Protein AF-A0A3B9Z6Q1-F1 (afdb_monomer_lite)

Structure (mmCIF, N/CA/C/O backbone):
data_AF-A0A3B9Z6Q1-F1
#
_entry.id   AF-A0A3B9Z6Q1-F1
#
loop_
_atom_site.group_PDB
_atom_site.id
_atom_site.type_symbol
_atom_site.label_atom_id
_atom_site.label_alt_id
_atom_site.label_comp_id
_atom_site.label_asym_id
_atom_site.label_entity_id
_atom_site.label_seq_id
_atom_site.pdbx_PDB_ins_code
_atom_site.Cartn_x
_atom_site.Cartn_y
_atom_site.Cartn_z
_atom_site.occupancy
_atom_site.B_iso_or_equiv
_atom_site.auth_seq_id
_atom_site.auth_comp_id
_atom_site.auth_asym_id
_atom_site.auth_atom_id
_atom_site.pdbx_PDB_model_num
ATOM 1 N N . TRP A 1 1 ? -3.497 1.641 17.034 1.00 82.25 1 TRP A N 1
ATOM 2 C CA . TRP A 1 1 ? -3.490 1.786 15.562 1.00 82.25 1 TRP A CA 1
ATOM 3 C C . TRP A 1 1 ? -3.398 0.404 14.930 1.00 82.25 1 TRP A C 1
ATOM 5 O O . TRP A 1 1 ? -2.643 -0.403 15.453 1.00 82.25 1 TRP A O 1
ATOM 15 N N . ALA A 1 2 ? -4.159 0.106 13.870 1.00 94.50 2 ALA A N 1
ATOM 16 C CA . ALA A 1 2 ? -4.336 -1.272 13.382 1.00 94.50 2 ALA A CA 1
ATOM 17 C C . ALA A 1 2 ? -3.038 -1.923 12.864 1.00 94.50 2 ALA A C 1
ATOM 19 O O . ALA A 1 2 ? -2.713 -3.032 13.273 1.00 94.50 2 ALA A O 1
ATOM 20 N N . ALA A 1 3 ? -2.250 -1.211 12.050 1.00 95.56 3 ALA A N 1
ATOM 21 C CA . ALA A 1 3 ? -0.968 -1.723 11.555 1.00 95.56 3 ALA A CA 1
ATOM 22 C C . ALA A 1 3 ? 0.043 -1.972 12.690 1.00 95.56 3 ALA A C 1
ATOM 24 O O . ALA A 1 3 ? 0.709 -3.001 12.718 1.00 95.56 3 ALA A O 1
ATOM 25 N N . GLN A 1 4 ? 0.121 -1.067 13.670 1.00 96.50 4 GLN A N 1
ATOM 26 C CA . GLN A 1 4 ? 0.993 -1.248 14.834 1.00 96.50 4 GLN A CA 1
ATOM 27 C C . GLN A 1 4 ? 0.557 -2.447 15.689 1.00 96.50 4 GLN A C 1
ATOM 29 O O . GLN A 1 4 ? 1.394 -3.254 16.079 1.00 96.50 4 GLN A O 1
ATOM 34 N N . ALA A 1 5 ? -0.750 -2.607 15.916 1.00 95.94 5 ALA A N 1
ATOM 35 C CA . ALA A 1 5 ? -1.289 -3.760 16.633 1.00 95.94 5 ALA A CA 1
ATOM 36 C C . ALA A 1 5 ? -0.986 -5.080 15.902 1.00 95.94 5 ALA A C 1
ATOM 38 O O . ALA A 1 5 ? -0.719 -6.087 16.549 1.00 95.94 5 ALA A O 1
ATOM 39 N N . ALA A 1 6 ? -0.967 -5.083 14.564 1.00 95.81 6 ALA A N 1
ATOM 40 C CA . ALA A 1 6 ? -0.550 -6.252 13.793 1.00 95.81 6 ALA A CA 1
ATOM 41 C C . ALA A 1 6 ? 0.927 -6.606 14.040 1.00 95.81 6 ALA A C 1
ATOM 43 O O . ALA A 1 6 ? 1.246 -7.779 14.215 1.00 95.81 6 ALA A O 1
ATOM 44 N N . ILE A 1 7 ? 1.822 -5.613 14.115 1.00 96.38 7 ILE A N 1
ATOM 45 C CA . ILE A 1 7 ? 3.237 -5.832 14.462 1.00 96.38 7 ILE A CA 1
ATOM 46 C C . ILE A 1 7 ? 3.376 -6.409 15.874 1.00 96.38 7 ILE A C 1
ATOM 48 O O . IL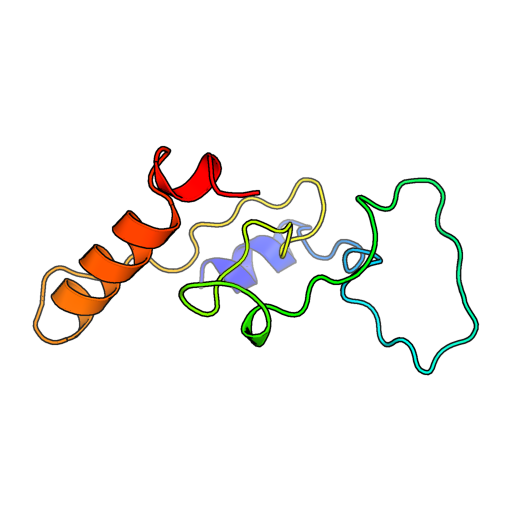E A 1 7 ? 4.066 -7.411 16.053 1.00 96.38 7 ILE A O 1
ATOM 52 N N . GLU A 1 8 ? 2.684 -5.826 16.855 1.00 96.00 8 GLU A N 1
ATOM 53 C CA . GLU A 1 8 ? 2.646 -6.324 18.240 1.00 96.00 8 GLU A CA 1
ATOM 54 C C . GLU A 1 8 ? 2.074 -7.753 18.319 1.00 96.00 8 GLU A C 1
ATOM 56 O O . GLU A 1 8 ? 2.513 -8.556 19.140 1.00 96.00 8 GLU A O 1
ATOM 61 N N . GLY A 1 9 ? 1.146 -8.093 17.419 1.00 94.62 9 GLY A N 1
ATOM 62 C CA . GLY A 1 9 ? 0.563 -9.425 17.249 1.00 94.62 9 GLY A CA 1
ATOM 63 C C . GLY A 1 9 ? 1.394 -10.411 16.418 1.00 94.62 9 GLY A C 1
ATOM 64 O O . GLY A 1 9 ? 0.931 -11.524 16.180 1.00 94.62 9 GLY A O 1
ATOM 65 N N . GLY A 1 10 ? 2.601 -10.038 15.975 1.00 93.50 10 GLY A N 1
ATOM 66 C CA . GLY A 1 10 ? 3.527 -10.944 15.288 1.00 93.50 10 GLY A CA 1
ATOM 67 C C . GLY A 1 10 ? 3.600 -10.812 13.763 1.00 93.50 10 GLY A C 1
ATOM 68 O O . GLY A 1 10 ? 4.262 -11.627 13.128 1.00 93.50 10 GLY A O 1
ATOM 69 N N . ALA A 1 11 ? 3.012 -9.776 13.154 1.00 92.75 11 ALA A N 1
ATOM 70 C CA . ALA A 1 11 ? 3.131 -9.503 11.713 1.00 92.75 11 ALA A CA 1
ATOM 71 C C . ALA A 1 11 ? 4.518 -8.970 11.274 1.00 92.75 11 ALA A C 1
ATOM 73 O O . ALA A 1 11 ? 4.676 -8.508 10.145 1.00 92.75 11 ALA A O 1
ATOM 74 N N . ASN A 1 12 ? 5.532 -9.027 12.144 1.00 89.94 12 ASN A N 1
ATOM 75 C CA . ASN A 1 12 ? 6.922 -8.675 11.837 1.00 89.94 12 ASN A CA 1
ATOM 76 C C . ASN A 1 12 ? 7.640 -9.826 11.104 1.00 89.94 12 ASN A C 1
ATOM 78 O O . ASN A 1 12 ? 8.597 -10.412 11.613 1.00 89.94 12 ASN A O 1
ATOM 82 N N . LEU A 1 13 ? 7.108 -10.203 9.942 1.00 92.44 13 LEU A N 1
ATOM 83 C CA . LEU A 1 13 ? 7.619 -11.289 9.106 1.00 92.44 13 LEU A CA 1
ATOM 84 C C . LEU A 1 13 ? 8.606 -10.766 8.055 1.00 92.44 13 LEU A C 1
ATOM 86 O O . LEU A 1 13 ? 8.750 -9.559 7.857 1.00 92.44 13 LEU A O 1
ATOM 90 N N . GLU A 1 14 ? 9.306 -11.679 7.378 1.00 91.38 14 GLU A N 1
ATOM 91 C CA . GLU A 1 14 ? 10.285 -11.290 6.364 1.00 91.38 14 GLU A CA 1
ATOM 92 C C 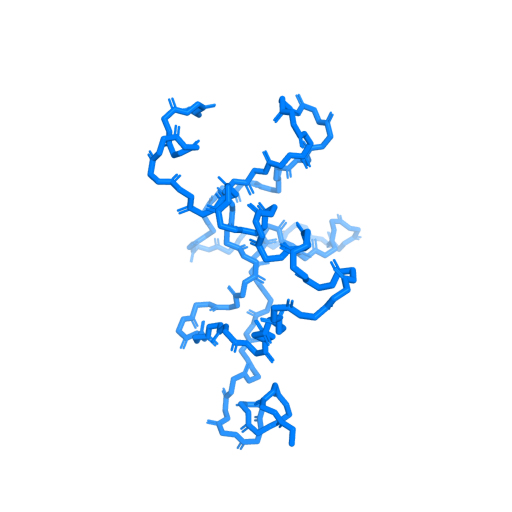. GLU A 1 14 ? 9.651 -10.484 5.222 1.00 91.38 14 GLU A C 1
ATOM 94 O O . GLU A 1 14 ? 8.576 -10.808 4.717 1.00 91.38 14 GLU A O 1
ATOM 99 N N . VAL A 1 15 ? 10.382 -9.470 4.751 1.00 91.06 15 VAL A N 1
ATOM 100 C CA . VAL A 1 15 ? 10.021 -8.728 3.537 1.00 91.06 15 VAL A CA 1
ATOM 101 C C . VAL A 1 15 ? 9.961 -9.703 2.351 1.00 91.06 15 VAL A C 1
ATOM 103 O O . VAL A 1 15 ? 10.924 -10.469 2.172 1.00 91.06 15 VAL A O 1
ATOM 106 N N . PRO A 1 16 ? 8.894 -9.676 1.524 1.00 90.50 16 PRO A N 1
ATOM 107 C CA . PRO A 1 16 ? 8.806 -10.489 0.315 1.00 90.50 16 PRO A CA 1
ATOM 108 C C . PRO A 1 16 ? 10.063 -10.346 -0.559 1.00 90.50 16 PRO A C 1
ATOM 110 O O . PRO A 1 16 ? 10.536 -9.222 -0.742 1.00 90.50 16 PRO A O 1
ATOM 113 N N . PRO A 1 17 ? 10.642 -11.439 -1.096 1.00 88.50 17 PRO A N 1
ATOM 114 C CA . PRO A 1 17 ? 11.947 -11.375 -1.757 1.00 88.50 17 PRO A CA 1
ATOM 115 C C . PRO A 1 17 ? 12.011 -10.400 -2.935 1.00 88.50 17 PRO A C 1
ATOM 117 O O . PRO A 1 17 ? 13.023 -9.727 -3.104 1.00 88.50 17 PRO A O 1
ATOM 120 N N . HIS A 1 18 ? 10.923 -10.268 -3.696 1.00 87.88 18 HIS A N 1
ATOM 121 C CA . HIS A 1 18 ? 10.801 -9.332 -4.816 1.00 87.88 18 HIS A CA 1
ATOM 122 C C . HIS A 1 18 ? 10.670 -7.858 -4.402 1.00 87.88 18 HIS A C 1
ATOM 124 O O . HIS A 1 18 ? 10.592 -7.005 -5.272 1.00 87.88 18 HIS A O 1
ATOM 130 N N . LEU A 1 19 ? 10.634 -7.534 -3.107 1.00 91.19 19 LEU A N 1
ATOM 131 C CA . LEU A 1 19 ? 10.636 -6.154 -2.594 1.00 91.19 19 LEU A CA 1
ATOM 132 C C . LEU A 1 19 ? 11.917 -5.809 -1.829 1.00 91.19 19 LEU A C 1
ATOM 134 O O . LEU A 1 19 ? 12.061 -4.691 -1.336 1.00 91.19 19 LEU A O 1
ATOM 138 N N . ARG A 1 20 ? 12.835 -6.769 -1.672 1.00 88.69 20 ARG A N 1
ATOM 139 C CA . ARG A 1 20 ? 14.117 -6.537 -1.000 1.00 88.69 20 ARG A CA 1
ATOM 140 C C . ARG A 1 20 ? 15.023 -5.704 -1.900 1.00 88.69 20 ARG A C 1
ATOM 142 O O . ARG A 1 20 ? 14.963 -5.814 -3.122 1.00 88.69 20 ARG A O 1
ATOM 149 N N . ASP A 1 21 ? 15.893 -4.916 -1.279 1.00 83.94 21 ASP A N 1
ATOM 150 C CA . ASP A 1 21 ? 16.889 -4.134 -2.005 1.00 83.94 21 ASP A CA 1
ATOM 151 C C . ASP A 1 21 ? 17.796 -5.048 -2.853 1.00 83.94 21 ASP A C 1
ATOM 153 O O . ASP A 1 21 ? 18.421 -5.987 -2.349 1.00 83.94 21 ASP A O 1
ATOM 157 N N . GLY A 1 22 ? 17.851 -4.759 -4.155 1.00 69.31 22 GLY A N 1
ATOM 158 C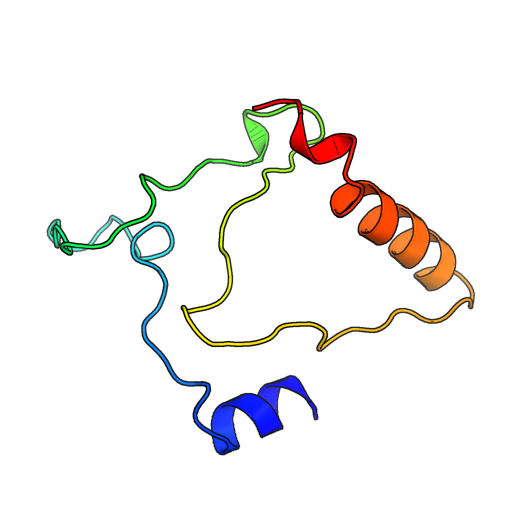 CA . GLY A 1 22 ? 18.657 -5.471 -5.144 1.00 69.31 22 GLY A CA 1
ATOM 159 C C . GLY A 1 22 ? 20.146 -5.118 -5.105 1.00 69.31 22 GLY A C 1
ATOM 160 O O . GLY A 1 22 ? 20.930 -5.736 -5.822 1.00 69.31 22 GLY A O 1
ATOM 161 N N . HIS A 1 23 ? 20.557 -4.148 -4.283 1.00 71.12 23 HIS A N 1
ATOM 162 C CA . HIS A 1 23 ? 21.965 -3.792 -4.086 1.00 71.12 23 HIS A CA 1
ATOM 163 C C . HIS A 1 23 ? 22.722 -4.751 -3.151 1.00 71.12 23 HIS A C 1
ATOM 165 O O . HIS A 1 23 ? 23.947 -4.673 -3.042 1.00 71.12 23 HIS A O 1
ATOM 171 N N . GLY A 1 24 ? 22.021 -5.680 -2.493 1.00 62.56 24 GLY A N 1
ATOM 172 C CA . GLY A 1 24 ? 22.636 -6.778 -1.749 1.00 62.56 24 GLY A CA 1
ATOM 173 C C . GLY A 1 24 ? 23.062 -7.945 -2.654 1.00 62.56 24 GLY A C 1
ATOM 174 O O . GLY A 1 24 ? 22.549 -8.093 -3.763 1.00 62.56 24 GLY A O 1
ATOM 175 N N . PRO A 1 25 ? 23.976 -8.825 -2.201 1.00 55.56 25 PRO A N 1
ATOM 176 C CA . PRO A 1 25 ? 24.306 -10.037 -2.945 1.00 55.56 25 PRO A CA 1
ATOM 177 C C . PRO A 1 25 ? 23.029 -10.859 -3.197 1.00 55.56 25 PRO A C 1
ATOM 179 O O . PRO A 1 25 ? 22.219 -11.004 -2.273 1.00 55.56 25 PRO A O 1
ATOM 182 N N . PRO A 1 26 ? 22.835 -11.412 -4.410 1.00 54.91 26 PRO A N 1
ATOM 183 C CA . PRO A 1 26 ? 21.610 -12.110 -4.770 1.00 54.91 26 PRO A CA 1
ATOM 184 C C . PRO A 1 26 ? 21.379 -13.284 -3.818 1.00 54.91 26 PRO A C 1
ATOM 186 O O . PRO A 1 26 ? 22.089 -14.289 -3.838 1.00 54.91 26 PRO A O 1
ATOM 189 N N . ARG A 1 27 ? 20.364 -13.156 -2.963 1.00 58.09 27 ARG A N 1
ATOM 190 C CA . ARG A 1 27 ? 19.864 -14.249 -2.134 1.00 58.09 27 ARG A CA 1
ATOM 191 C C . ARG A 1 27 ? 18.709 -14.890 -2.880 1.00 58.09 27 ARG A C 1
ATOM 193 O O . ARG A 1 27 ? 17.569 -14.447 -2.771 1.00 58.09 27 ARG A O 1
ATOM 200 N N . VAL A 1 28 ? 19.016 -15.928 -3.651 1.00 51.47 28 VAL A N 1
ATOM 201 C CA . VAL A 1 28 ? 17.992 -16.791 -4.244 1.00 51.47 28 VAL A CA 1
ATOM 202 C C . VAL A 1 28 ? 17.276 -17.482 -3.084 1.00 51.47 28 VAL A C 1
ATOM 204 O O . VAL A 1 28 ? 17.815 -18.398 -2.469 1.00 51.47 28 VAL A O 1
ATOM 207 N N . SER A 1 29 ? 16.099 -16.985 -2.709 1.00 52.91 29 SER A N 1
ATOM 208 C CA . SER A 1 29 ? 15.259 -17.640 -1.708 1.00 52.91 29 SER A CA 1
ATOM 209 C C . SER A 1 29 ? 14.335 -18.621 -2.421 1.00 52.91 29 SER A C 1
ATOM 211 O O . SER A 1 29 ? 13.599 -18.259 -3.342 1.00 52.91 29 SER A O 1
ATOM 213 N N . ALA A 1 30 ? 14.415 -19.891 -2.026 1.00 47.66 30 ALA A N 1
ATOM 214 C CA . ALA A 1 30 ? 13.499 -20.925 -2.478 1.00 47.66 30 ALA A CA 1
ATOM 215 C C . ALA A 1 30 ? 12.095 -20.581 -1.950 1.00 47.66 30 ALA A C 1
ATOM 217 O O . ALA A 1 30 ? 11.835 -20.725 -0.761 1.00 47.66 30 ALA A O 1
ATOM 218 N N . GLY A 1 31 ? 11.231 -20.049 -2.820 1.00 53.38 31 GLY A N 1
ATOM 219 C CA . GLY A 1 31 ? 9.876 -19.606 -2.465 1.00 53.38 31 GLY A CA 1
ATOM 220 C C . GLY A 1 31 ? 9.432 -18.270 -3.075 1.00 53.38 31 GLY A C 1
ATOM 221 O O . GLY A 1 31 ? 8.269 -17.911 -2.930 1.00 53.38 31 GLY A O 1
ATOM 222 N N . SER A 1 32 ? 10.311 -17.533 -3.772 1.00 55.44 32 SER A N 1
ATOM 223 C CA . SER A 1 32 ? 9.948 -16.229 -4.354 1.00 55.44 32 SER A CA 1
ATOM 224 C C . SER A 1 32 ? 8.877 -16.349 -5.444 1.00 55.44 32 SER A C 1
ATOM 226 O O . SER A 1 32 ? 9.051 -17.089 -6.414 1.00 55.44 32 SER A O 1
ATOM 228 N N . ARG A 1 33 ? 7.803 -15.558 -5.335 1.00 61.53 33 ARG A N 1
ATOM 229 C CA . ARG A 1 33 ? 6.700 -15.449 -6.312 1.00 61.53 33 ARG A CA 1
ATOM 230 C C . ARG A 1 33 ? 7.085 -14.696 -7.604 1.00 61.53 33 ARG A C 1
ATOM 232 O O . ARG A 1 33 ? 6.268 -13.978 -8.167 1.00 61.53 33 ARG A O 1
ATOM 239 N N . GLY A 1 34 ? 8.314 -14.870 -8.090 1.00 73.25 34 GLY A N 1
ATOM 240 C CA . GLY A 1 34 ? 8.860 -14.143 -9.243 1.00 73.25 34 GLY A CA 1
ATOM 241 C C . GLY A 1 34 ? 9.644 -12.875 -8.866 1.00 73.25 34 GLY A C 1
ATOM 242 O O . GLY A 1 34 ? 9.920 -12.665 -7.681 1.00 73.25 34 GLY A O 1
ATOM 243 N N . PRO A 1 35 ? 10.083 -12.085 -9.866 1.00 86.00 35 PRO A N 1
ATOM 244 C CA . PRO A 1 35 ? 10.819 -10.835 -9.668 1.00 86.00 35 PRO A CA 1
ATOM 245 C C . PRO A 1 35 ? 9.900 -9.666 -9.280 1.00 86.00 35 PRO A C 1
ATOM 247 O O . PRO A 1 35 ? 8.675 -9.761 -9.353 1.00 86.00 35 PRO A O 1
ATOM 250 N N . TYR A 1 36 ? 10.502 -8.541 -8.887 1.00 89.88 36 TYR A N 1
ATOM 251 C CA . TYR A 1 36 ? 9.787 -7.270 -8.757 1.00 89.88 36 TYR A CA 1
ATOM 252 C C . TYR A 1 36 ? 9.162 -6.882 -10.100 1.00 89.88 36 TYR A C 1
ATOM 254 O O . TYR A 1 36 ? 9.844 -6.964 -11.124 1.00 89.88 36 TYR A O 1
ATOM 262 N N . VAL A 1 37 ? 7.903 -6.442 -10.095 1.00 90.88 37 VAL A N 1
ATOM 263 C CA . VAL A 1 37 ? 7.252 -5.890 -11.286 1.00 90.88 37 VAL A CA 1
ATOM 264 C C . VAL A 1 37 ? 7.128 -4.385 -11.109 1.00 90.88 37 VAL A C 1
ATOM 266 O O . VAL A 1 37 ? 6.514 -3.924 -10.150 1.00 90.88 37 VAL A O 1
ATOM 269 N N . TYR A 1 38 ? 7.731 -3.615 -12.014 1.00 92.81 38 TYR A N 1
ATOM 270 C CA . TYR A 1 38 ? 7.717 -2.158 -11.940 1.00 92.81 38 TYR A CA 1
ATOM 271 C C . TYR A 1 38 ? 6.361 -1.619 -12.425 1.00 92.81 38 TYR A C 1
ATOM 273 O O . TYR A 1 38 ? 6.085 -1.696 -13.620 1.00 92.81 38 TYR A O 1
ATOM 281 N N . PRO A 1 39 ? 5.496 -1.060 -11.550 1.00 93.69 39 PRO A N 1
ATOM 282 C CA . PRO A 1 39 ? 4.107 -0.772 -11.916 1.00 93.69 39 PRO A CA 1
ATOM 283 C C . PRO A 1 39 ? 3.962 0.226 -13.068 1.00 93.69 39 PRO A C 1
ATOM 285 O O . PRO A 1 39 ? 3.001 0.146 -13.822 1.00 93.69 39 PRO A O 1
ATOM 288 N N . HIS A 1 40 ? 4.912 1.152 -13.224 1.00 95.19 40 HIS A N 1
ATOM 289 C CA . HIS A 1 40 ? 4.849 2.203 -14.242 1.00 95.19 40 HIS A CA 1
ATOM 290 C C . HIS A 1 40 ? 5.070 1.707 -15.677 1.00 95.19 40 HIS A C 1
ATOM 292 O O . HIS A 1 40 ? 4.753 2.447 -16.606 1.00 95.19 40 HIS A O 1
ATOM 298 N N . ASP A 1 41 ? 5.552 0.476 -15.860 1.00 94.88 41 ASP A N 1
ATOM 299 C CA . ASP A 1 41 ? 5.640 -0.161 -17.179 1.00 94.88 41 ASP A CA 1
ATOM 300 C C . ASP A 1 41 ? 4.303 -0.797 -17.613 1.00 94.88 41 ASP A C 1
ATOM 302 O O . ASP A 1 41 ? 4.195 -1.306 -18.729 1.00 94.88 41 ASP A O 1
ATOM 306 N N . HIS A 1 42 ? 3.279 -0.773 -16.750 1.00 90.19 42 HIS A N 1
ATOM 307 C CA . HIS A 1 42 ? 1.970 -1.378 -16.990 1.00 90.19 42 HIS A CA 1
ATOM 308 C C . HIS A 1 42 ? 0.854 -0.336 -17.101 1.00 90.19 42 HIS A C 1
ATOM 310 O O . HIS A 1 42 ? 0.905 0.753 -16.517 1.00 90.19 42 HIS A O 1
ATOM 316 N N . ASP A 1 43 ? -0.201 -0.704 -17.829 1.00 88.75 4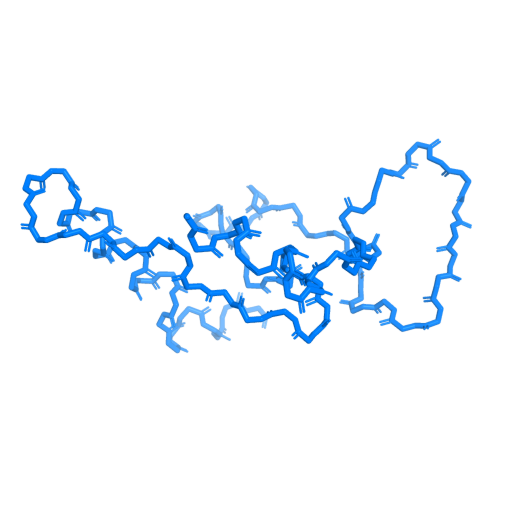3 ASP A N 1
ATOM 317 C CA . ASP A 1 43 ? -1.398 0.117 -17.981 1.00 88.75 43 ASP A CA 1
ATOM 318 C C . ASP A 1 43 ? -2.003 0.479 -16.619 1.00 88.75 43 ASP A C 1
ATOM 320 O O . ASP A 1 43 ? -2.149 -0.350 -15.722 1.00 88.75 43 ASP A O 1
ATOM 324 N N . GLY A 1 44 ? -2.355 1.755 -16.452 1.00 87.81 44 GLY A N 1
ATOM 325 C CA . GLY A 1 44 ? -2.895 2.267 -15.191 1.00 87.81 44 GLY A CA 1
ATOM 326 C C . GLY A 1 44 ? -1.866 2.413 -14.065 1.00 87.81 44 GLY A C 1
ATOM 327 O O . GLY A 1 44 ? -2.253 2.799 -12.964 1.00 87.81 44 GLY A O 1
ATOM 328 N N . ALA A 1 45 ? -0.578 2.157 -14.334 1.00 92.44 45 ALA A N 1
ATOM 329 C CA . ALA A 1 45 ? 0.520 2.247 -13.372 1.00 92.44 45 ALA A CA 1
ATOM 330 C C . ALA A 1 45 ? 0.294 1.411 -12.093 1.00 92.44 45 ALA A C 1
ATOM 332 O O . ALA A 1 45 ? 0.704 1.802 -10.997 1.00 92.44 45 ALA A O 1
ATOM 333 N N . TYR A 1 46 ? -0.386 0.269 -12.230 1.00 92.12 46 TYR A N 1
ATOM 334 C CA . TYR A 1 46 ? -0.737 -0.635 -11.138 1.00 92.12 46 TYR A CA 1
ATOM 335 C C . TYR A 1 46 ? -0.526 -2.092 -11.551 1.00 92.12 46 TYR A C 1
ATOM 337 O O . TYR A 1 46 ? -0.847 -2.483 -12.669 1.00 92.12 46 TYR A O 1
ATOM 345 N N . VAL A 1 47 ? -0.029 -2.908 -10.621 1.00 91.44 47 VAL A N 1
ATOM 346 C CA . VAL A 1 47 ? 0.112 -4.356 -10.798 1.00 91.44 47 VAL A CA 1
ATOM 347 C C . VAL A 1 47 ? -0.332 -5.089 -9.536 1.00 91.44 47 VAL A C 1
ATOM 349 O O . VAL A 1 47 ? 0.056 -4.725 -8.418 1.00 91.44 47 VAL A O 1
ATOM 352 N N . GLU A 1 48 ? -1.128 -6.146 -9.719 1.00 90.38 48 GLU A N 1
ATOM 353 C CA . GLU A 1 48 ? -1.467 -7.091 -8.654 1.00 90.38 48 GLU A CA 1
ATOM 354 C C . GLU A 1 48 ? -0.220 -7.929 -8.328 1.00 90.38 48 GLU A C 1
ATOM 356 O O . GLU A 1 48 ? 0.092 -8.922 -8.982 1.00 90.38 48 GLU A O 1
ATOM 361 N N . GLN A 1 49 ? 0.518 -7.502 -7.305 1.00 91.19 49 GLN A N 1
ATOM 362 C CA . GLN A 1 49 ? 1.665 -8.211 -6.746 1.00 91.19 49 GLN A CA 1
ATOM 363 C C . GLN A 1 49 ? 1.506 -8.303 -5.223 1.00 91.19 49 GLN A C 1
ATOM 365 O O . GLN A 1 49 ? 0.791 -7.523 -4.594 1.00 91.19 49 GLN A O 1
ATOM 370 N N . GLN A 1 50 ? 2.151 -9.285 -4.598 1.00 92.50 50 GLN A N 1
ATOM 371 C CA . GLN A 1 50 ? 2.158 -9.389 -3.143 1.00 92.50 50 GLN A CA 1
ATOM 372 C C . GLN A 1 50 ? 3.012 -8.268 -2.537 1.00 92.50 50 GLN A C 1
ATOM 374 O O . GLN A 1 50 ? 4.219 -8.246 -2.749 1.00 92.50 50 GLN A O 1
ATOM 379 N N . TYR A 1 51 ? 2.414 -7.381 -1.741 1.00 92.56 51 TYR A N 1
ATOM 380 C CA . TYR A 1 51 ? 3.157 -6.316 -1.049 1.00 92.56 51 TYR A CA 1
ATOM 381 C C . TYR A 1 51 ? 3.343 -6.556 0.455 1.00 92.56 51 TYR A C 1
ATOM 383 O O . TYR A 1 51 ? 4.319 -6.088 1.037 1.00 92.56 51 TYR A O 1
ATOM 391 N N . LEU A 1 52 ? 2.439 -7.315 1.082 1.00 94.31 52 LEU A N 1
ATOM 392 C CA . LEU A 1 52 ? 2.553 -7.728 2.482 1.00 94.31 52 LEU A CA 1
ATOM 393 C C . LEU A 1 52 ? 3.277 -9.080 2.601 1.00 94.31 52 LEU A C 1
ATOM 395 O O . LEU A 1 52 ? 3.175 -9.895 1.678 1.00 94.31 52 LEU A O 1
ATOM 399 N N . PRO A 1 53 ? 3.971 -9.353 3.723 1.00 93.38 53 PRO A N 1
ATOM 400 C CA . PRO A 1 53 ? 4.545 -10.670 3.986 1.00 93.38 53 PRO A CA 1
ATOM 401 C C . PRO A 1 53 ? 3.506 -11.797 3.927 1.00 93.38 53 PRO A C 1
ATOM 403 O O . PRO A 1 53 ? 2.314 -11.583 4.168 1.00 93.38 53 PRO A O 1
ATOM 406 N N . ASP A 1 54 ? 3.962 -13.017 3.643 1.00 90.31 54 ASP A N 1
ATOM 407 C CA . ASP A 1 54 ? 3.105 -14.204 3.699 1.00 90.31 54 ASP A CA 1
ATOM 408 C C . ASP A 1 54 ? 2.450 -14.337 5.082 1.00 90.31 54 ASP A C 1
ATOM 410 O O . ASP A 1 54 ? 3.110 -14.218 6.108 1.00 90.31 54 ASP A O 1
ATOM 414 N N . GLY A 1 55 ? 1.140 -14.590 5.116 1.00 89.25 55 GLY A N 1
ATOM 415 C CA . GLY A 1 55 ? 0.390 -14.754 6.366 1.00 89.25 55 GLY A CA 1
ATOM 416 C C . GLY A 1 55 ? -0.026 -13.452 7.063 1.00 89.25 55 GLY A C 1
ATOM 417 O O . GLY A 1 55 ? -0.729 -13.522 8.069 1.00 89.25 55 GLY A O 1
ATOM 418 N N . VAL A 1 56 ? 0.332 -12.275 6.534 1.00 93.50 56 VAL A N 1
ATOM 419 C CA . VAL A 1 56 ? -0.137 -10.983 7.062 1.00 93.50 56 VAL A CA 1
ATOM 420 C C . VAL A 1 56 ? -1.392 -10.526 6.320 1.00 93.50 56 VAL A C 1
ATOM 422 O O . VAL A 1 56 ? -1.367 -10.278 5.115 1.00 93.50 56 VAL A O 1
ATOM 425 N N . GLY A 1 57 ? -2.497 -10.385 7.056 1.00 88.12 57 GLY A N 1
ATOM 426 C CA . GLY A 1 57 ? -3.722 -9.760 6.554 1.00 88.12 57 GLY A CA 1
ATOM 427 C C . GLY A 1 57 ? -3.581 -8.238 6.437 1.00 88.12 57 GLY A C 1
ATOM 428 O O . GLY A 1 57 ? -2.989 -7.602 7.306 1.00 88.12 57 GLY A O 1
ATOM 429 N N . GLY A 1 58 ? -4.111 -7.664 5.352 1.00 89.25 58 GLY A N 1
ATOM 430 C CA . GLY A 1 58 ? -4.169 -6.215 5.128 1.00 89.25 58 GLY A CA 1
ATOM 431 C C . GLY A 1 58 ? -5.428 -5.559 5.709 1.00 89.25 58 GLY A C 1
ATOM 432 O O . GLY A 1 58 ? -6.012 -6.052 6.668 1.00 89.25 58 GLY A O 1
ATOM 433 N N . GLY A 1 59 ? -5.861 -4.445 5.103 1.00 91.50 59 GLY A N 1
ATOM 434 C CA . GLY A 1 59 ? -7.089 -3.738 5.506 1.00 91.50 59 GLY A CA 1
ATOM 435 C C . GLY A 1 59 ? -6.892 -2.688 6.604 1.00 91.50 59 GLY A C 1
ATOM 436 O O . GLY A 1 59 ? -7.821 -2.359 7.327 1.00 91.50 59 GLY A O 1
ATOM 437 N N . PHE A 1 60 ? -5.680 -2.146 6.754 1.00 94.88 60 PHE A N 1
ATOM 438 C CA . PHE A 1 60 ? -5.386 -1.147 7.792 1.00 94.88 60 PHE A CA 1
ATOM 439 C C . PHE A 1 60 ? -5.958 0.250 7.512 1.00 94.88 60 PHE A C 1
ATOM 441 O O . PHE A 1 60 ? -5.964 1.088 8.414 1.00 94.88 60 PHE A O 1
ATOM 448 N N . TYR A 1 61 ? -6.395 0.510 6.279 1.00 95.69 61 TYR A N 1
ATOM 449 C CA . TYR A 1 61 ? -7.010 1.766 5.867 1.00 95.69 61 TYR A CA 1
ATOM 450 C C . TYR A 1 61 ? -8.378 1.494 5.246 1.00 95.69 61 TYR A C 1
ATOM 452 O O . TYR A 1 61 ? -8.474 0.823 4.220 1.00 95.69 61 TYR A O 1
ATOM 460 N N . GLU A 1 62 ? -9.415 2.048 5.869 1.00 95.12 62 GLU A N 1
ATOM 461 C CA . GLU A 1 62 ? -10.794 2.032 5.387 1.00 95.12 62 GLU A CA 1
ATOM 462 C C . GLU A 1 62 ? -11.215 3.489 5.123 1.00 95.12 62 GLU A C 1
ATOM 464 O O . GLU A 1 62 ? -11.581 4.199 6.064 1.00 95.12 62 GLU A O 1
ATOM 469 N N . PRO A 1 63 ? -11.108 3.980 3.870 1.00 96.75 63 PRO A N 1
ATOM 470 C CA . PRO A 1 63 ? -11.469 5.357 3.545 1.00 96.75 63 PRO A CA 1
ATOM 471 C C . PRO A 1 63 ? -12.940 5.604 3.867 1.00 96.75 63 PRO A C 1
ATOM 473 O O . PRO A 1 63 ? -13.769 4.737 3.592 1.00 96.75 63 PRO A O 1
ATOM 476 N N . SER A 1 64 ? -13.300 6.778 4.384 1.00 97.44 64 SER A N 1
ATOM 477 C CA . SER A 1 64 ? -14.703 7.164 4.573 1.00 97.44 64 SER A CA 1
ATOM 478 C C . SER A 1 64 ? -15.372 7.610 3.263 1.00 97.44 64 SER A C 1
ATOM 480 O O . SER A 1 64 ? -14.725 7.812 2.240 1.00 97.44 64 SER A O 1
ATOM 482 N N . ASP A 1 65 ? -16.687 7.836 3.305 1.00 96.81 65 ASP A N 1
ATOM 483 C CA . ASP A 1 65 ? -17.459 8.392 2.180 1.00 96.81 65 ASP A CA 1
ATOM 484 C C . ASP A 1 65 ? -17.426 9.927 2.107 1.00 96.81 65 ASP A C 1
ATOM 486 O O . ASP A 1 65 ? -18.236 10.551 1.418 1.00 96.81 65 ASP A O 1
ATOM 490 N N . ARG A 1 66 ? -16.532 10.584 2.855 1.00 97.75 66 ARG A N 1
ATOM 491 C CA . ARG A 1 66 ? -16.543 12.044 2.999 1.00 97.75 66 ARG A CA 1
ATOM 492 C C . ARG A 1 66 ? -15.471 12.699 2.139 1.00 97.75 66 ARG A C 1
ATOM 494 O O . ARG A 1 66 ? -14.284 12.401 2.242 1.00 97.75 66 ARG A O 1
ATOM 501 N N . GLY A 1 67 ? -15.892 13.678 1.340 1.00 97.12 67 GLY A N 1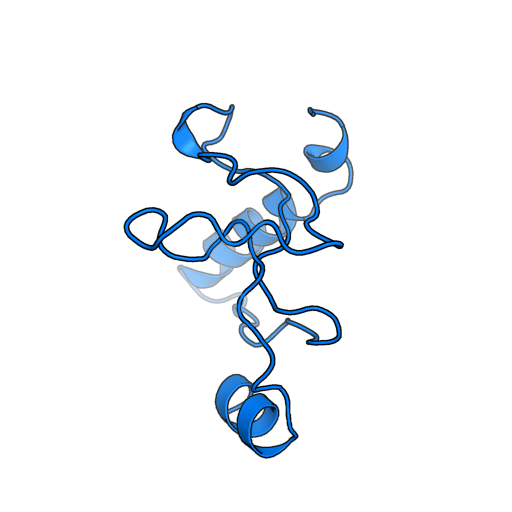
ATOM 502 C CA . GLY A 1 67 ? -14.991 14.561 0.604 1.00 97.12 67 GLY A CA 1
ATOM 503 C C . GLY A 1 67 ? -14.048 13.803 -0.331 1.00 97.12 67 GLY A C 1
ATOM 504 O O . GLY A 1 67 ? -14.489 13.092 -1.232 1.00 97.12 67 GLY A O 1
ATOM 505 N N . VAL A 1 68 ? -12.743 13.988 -0.132 1.00 97.88 68 VAL A N 1
ATOM 506 C CA . VAL A 1 68 ? -11.700 13.385 -0.975 1.00 97.88 68 VAL A CA 1
ATOM 507 C C . VAL A 1 68 ? -11.644 11.865 -0.805 1.00 97.88 68 VAL A C 1
ATOM 509 O O . VAL A 1 68 ? -11.417 11.163 -1.788 1.00 97.88 68 VAL A O 1
ATOM 512 N N . GLU A 1 69 ? -11.925 11.343 0.393 1.00 98.31 69 GLU A N 1
ATOM 513 C CA . GLU A 1 69 ? -11.842 9.902 0.657 1.00 98.31 69 GLU A CA 1
ATOM 514 C C . GLU A 1 69 ? -12.857 9.087 -0.147 1.00 98.31 69 GLU A C 1
ATOM 516 O O . GLU A 1 69 ? -12.535 7.977 -0.556 1.00 98.31 69 GLU A O 1
ATOM 521 N N . ALA A 1 70 ? -14.014 9.661 -0.498 1.00 97.94 70 ALA A N 1
ATOM 522 C CA . ALA A 1 70 ? -14.981 9.002 -1.377 1.00 97.94 70 ALA A CA 1
ATOM 523 C C . ALA A 1 70 ? -14.379 8.675 -2.757 1.00 97.94 70 ALA A C 1
ATOM 525 O O . ALA A 1 70 ? -14.625 7.609 -3.321 1.00 97.94 70 ALA A O 1
ATOM 526 N N . ARG A 1 71 ? -13.548 9.579 -3.297 1.00 97.31 71 ARG A N 1
ATOM 527 C CA . ARG A 1 71 ? -12.838 9.350 -4.567 1.00 97.31 71 ARG A CA 1
ATOM 528 C C . ARG A 1 71 ? -11.721 8.322 -4.406 1.00 97.31 71 ARG A C 1
ATOM 530 O O . ARG A 1 71 ? -11.534 7.507 -5.303 1.00 97.31 71 ARG A O 1
ATOM 537 N N . LEU A 1 72 ? -11.005 8.341 -3.277 1.00 96.88 72 LEU A N 1
ATOM 538 C CA . LEU A 1 72 ? -9.989 7.328 -2.972 1.00 96.88 72 LEU A CA 1
ATOM 539 C C . LEU A 1 72 ? -10.614 5.940 -2.840 1.00 96.88 72 LEU A C 1
ATOM 541 O O . LEU A 1 72 ? -10.077 4.997 -3.406 1.00 96.88 72 LEU A O 1
ATOM 545 N N . ARG A 1 73 ? -11.754 5.816 -2.151 1.00 96.56 73 ARG A N 1
ATOM 546 C CA . ARG A 1 73 ? -12.488 4.554 -2.022 1.00 96.56 73 ARG A CA 1
ATOM 547 C C . ARG A 1 73 ? -12.835 3.985 -3.394 1.00 96.56 73 ARG A C 1
ATOM 549 O O . ARG A 1 73 ? -12.424 2.876 -3.701 1.00 96.56 73 ARG A O 1
ATOM 556 N N . ALA A 1 74 ? -13.479 4.781 -4.249 1.00 95.50 74 ALA A N 1
ATOM 557 C CA . ALA A 1 74 ? -13.832 4.352 -5.602 1.00 95.50 74 ALA A CA 1
ATOM 558 C C . ALA A 1 74 ? -12.607 3.926 -6.433 1.00 95.50 74 ALA A C 1
ATOM 560 O O . ALA A 1 74 ? -12.679 2.975 -7.209 1.00 95.50 74 ALA A O 1
ATOM 561 N N . HIS A 1 75 ? -11.473 4.614 -6.265 1.00 94.25 75 HIS A N 1
ATOM 562 C CA . HIS A 1 75 ? -10.222 4.231 -6.912 1.00 94.25 75 HIS A CA 1
ATOM 563 C C . HIS A 1 75 ? -9.692 2.884 -6.392 1.00 94.25 75 HIS A C 1
ATOM 565 O O . HIS A 1 75 ? -9.415 2.001 -7.199 1.00 94.25 75 HIS A O 1
ATOM 571 N N . LEU A 1 76 ? -9.602 2.701 -5.068 1.00 93.44 76 LEU A N 1
ATOM 572 C CA . LEU A 1 76 ? -9.139 1.457 -4.438 1.00 93.44 76 LEU A CA 1
ATOM 573 C C . LEU A 1 76 ? -10.040 0.260 -4.779 1.00 93.44 76 LEU A C 1
ATOM 575 O O . LEU A 1 76 ? -9.532 -0.820 -5.073 1.00 93.44 76 LEU A O 1
ATOM 579 N N . ASP A 1 77 ? -11.359 0.456 -4.806 1.00 92.81 77 ASP A N 1
ATOM 580 C CA . ASP A 1 77 ? -12.322 -0.568 -5.229 1.00 92.81 77 ASP A CA 1
ATOM 581 C C . ASP A 1 77 ? -12.094 -0.978 -6.694 1.00 92.81 77 ASP A C 1
ATOM 583 O O . ASP A 1 77 ? -12.186 -2.156 -7.044 1.00 92.81 77 ASP A O 1
ATOM 587 N N . GLY A 1 78 ? -11.743 -0.013 -7.553 1.00 91.81 78 GLY A N 1
ATOM 588 C CA . GLY A 1 78 ? -11.378 -0.260 -8.946 1.00 91.81 78 GLY A CA 1
ATOM 589 C C . GLY A 1 78 ? -10.121 -1.122 -9.091 1.00 91.81 78 GLY A C 1
ATOM 590 O O . GLY A 1 78 ? -10.114 -2.045 -9.906 1.00 91.81 78 GLY A O 1
ATOM 591 N N . LEU A 1 79 ? -9.094 -0.871 -8.271 1.00 89.56 79 LEU A N 1
ATOM 592 C CA . LEU A 1 79 ? -7.850 -1.651 -8.275 1.00 89.56 79 LEU A CA 1
ATOM 593 C C . LEU A 1 79 ? -8.078 -3.113 -7.858 1.00 89.56 79 LEU A C 1
ATOM 595 O O . LEU A 1 79 ? -7.483 -4.014 -8.445 1.00 89.56 79 LEU A O 1
ATOM 599 N N . HIS A 1 80 ? -8.967 -3.354 -6.887 1.00 79.44 80 HIS A N 1
ATOM 600 C CA . HIS A 1 80 ? -9.252 -4.686 -6.335 1.00 79.44 80 HIS A CA 1
ATOM 601 C C . HIS A 1 80 ? -10.375 -5.454 -7.061 1.00 79.44 80 HIS A C 1
ATOM 603 O O . HIS A 1 80 ? -10.726 -6.569 -6.666 1.00 79.44 80 HIS A O 1
ATOM 609 N N . SER A 1 81 ? -10.962 -4.881 -8.115 1.00 74.19 81 SER A N 1
ATOM 610 C CA . SER A 1 81 ? -12.047 -5.518 -8.864 1.00 74.19 81 SER A CA 1
ATOM 611 C C . SER A 1 81 ? -11.552 -6.746 -9.648 1.00 74.19 81 SER A C 1
ATOM 613 O O . SER A 1 81 ? -10.508 -6.681 -10.301 1.00 74.19 81 SER A O 1
ATOM 6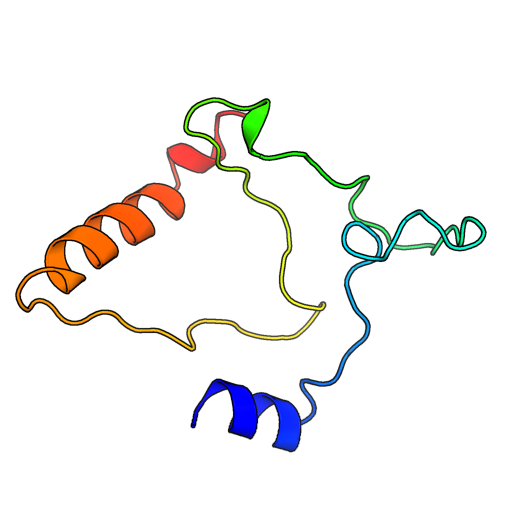15 N N . PRO A 1 82 ? -12.315 -7.858 -9.701 1.00 57.50 82 PRO A N 1
ATOM 616 C CA . PRO A 1 82 ? -11.930 -9.069 -10.435 1.00 57.50 82 PRO A CA 1
ATOM 617 C C . PRO A 1 82 ? -11.738 -8.856 -11.948 1.00 57.50 82 PRO A C 1
ATOM 619 O O . PRO A 1 82 ? -11.158 -9.713 -12.610 1.00 57.50 82 PRO A O 1
ATOM 622 N N . MET A 1 83 ? -12.202 -7.733 -12.510 1.00 53.44 83 MET A N 1
ATOM 623 C CA . MET A 1 83 ? -11.923 -7.353 -13.902 1.00 53.44 83 MET A CA 1
ATOM 624 C C . MET A 1 83 ? -10.490 -6.835 -14.113 1.00 53.44 83 MET A C 1
ATOM 626 O O . MET A 1 83 ? -9.938 -7.055 -15.187 1.00 53.44 83 MET A O 1
ATOM 630 N N . SER A 1 84 ? -9.874 -6.223 -13.093 1.00 55.62 84 SER A N 1
ATOM 631 C CA . SER A 1 84 ? -8.455 -5.814 -13.086 1.00 55.62 84 SER A CA 1
ATOM 632 C C . SER A 1 84 ? -7.521 -7.036 -13.153 1.00 55.62 84 SER A C 1
ATOM 634 O O . SER A 1 84 ? -6.477 -7.029 -13.797 1.00 55.62 84 SER A O 1
ATOM 636 N N . ARG A 1 85 ? -7.984 -8.162 -12.598 1.00 55.19 85 ARG A N 1
ATOM 637 C CA . ARG A 1 85 ? -7.262 -9.437 -12.458 1.00 55.19 85 ARG A CA 1
ATOM 638 C C . ARG A 1 85 ? -7.007 -10.210 -13.763 1.00 55.19 85 ARG A C 1
ATOM 640 O O . ARG A 1 85 ? -6.381 -11.265 -13.734 1.00 55.19 85 ARG A O 1
ATOM 647 N N . ARG A 1 86 ? -7.543 -9.748 -14.901 1.00 46.16 86 ARG A N 1
ATOM 648 C CA . ARG A 1 86 ? -7.460 -10.425 -16.216 1.00 46.16 86 ARG A CA 1
ATOM 649 C C . ARG A 1 86 ? -6.448 -9.809 -17.193 1.00 46.16 86 ARG A C 1
ATOM 651 O O . ARG A 1 86 ? -6.326 -10.333 -18.295 1.00 46.16 86 ARG A O 1
ATOM 658 N N . MET A 1 87 ? -5.756 -8.728 -16.825 1.00 40.78 87 MET A N 1
ATOM 659 C CA . MET A 1 87 ? -4.816 -8.008 -17.706 1.00 40.78 87 MET A CA 1
ATOM 660 C C . MET A 1 87 ? -3.334 -8.348 -17.458 1.00 40.78 87 MET A C 1
ATOM 662 O O . MET A 1 87 ? -2.472 -7.500 -17.675 1.00 40.78 87 MET A O 1
ATOM 666 N N . VAL A 1 88 ? -3.022 -9.577 -17.029 1.00 41.44 88 VAL A N 1
ATOM 667 C CA . VAL A 1 88 ? -1.635 -10.051 -16.855 1.00 41.44 88 VAL A CA 1
ATOM 668 C C . VAL A 1 88 ? -1.431 -11.400 -17.524 1.00 41.44 88 VAL A C 1
ATOM 670 O O . VAL A 1 88 ? -2.289 -12.287 -17.306 1.00 41.44 88 VAL A O 1
#

Sequence (88 aa):
WAAQAAIEGGANLEVPPHLRDGHGPPRVSAGSRGPYVYPHDHDGAYVEQQYLPDGVGGGFYEPSDRGVEARLRAHLDGLHSPMSRRMV

Radius of gyration: 15.8 Å; chains: 1; bounding box: 42×36×36 Å

pLDDT: mean 84.05, std 16.27, range [40.78, 98.31]

Foldseek 3Di:
DVVVVLVVVPQPDDFQLQPDDPVDDDDPDPPHPDHNDQQCVDPPSDDPDDGGDPPDDDDPDDFDCDDPSVVVNVVVCVCPDVVVVPRD

Secondary structure (DSSP, 8-state):
-HHHHHHHTT--PPPPGGGS-TTS-----TT--SS---GGGSGGG------SPTT---------SSTHHHHHHHHHHHHTSTTGGG--